Protein AF-A0A7V5PF36-F1 (afdb_monomer)

pLDDT: mean 80.18, std 10.97, range [44.34, 95.31]

Nearest PDB structures (foldseek):
  7epc-assembly1_A  TM=4.502E-01  e=1.994E+00  Homo sapiens

Sequence (133 aa):
MHTGGTLILIRILLIAGFIILYFLAIVLLRPYLPHRKHRFSYLLLKVSYLTYLFFILVFFYFLAFYQNNLDEYFNTARLILIFLSLFLPTIIMLVRKKIRHKRHLYNWVFSVFHFAIVVFYFMMYFQILALYD

Structure (mmCIF, N/CA/C/O backbone):
data_AF-A0A7V5PF36-F1
#
_entry.id   AF-A0A7V5PF36-F1
#
loop_
_atom_site.group_PDB
_atom_site.id
_atom_site.type_symbol
_atom_site.label_atom_id
_atom_site.label_alt_id
_atom_site.label_comp_id
_atom_site.label_asym_id
_atom_site.label_entity_id
_atom_site.label_seq_id
_atom_site.pdbx_PDB_ins_code
_atom_site.Cartn_x
_atom_site.Cartn_y
_atom_site.Cartn_z
_atom_site.occupancy
_atom_site.B_iso_or_equiv
_atom_site.auth_seq_id
_atom_site.auth_comp_id
_atom_site.auth_asym_id
_atom_site.auth_atom_id
_atom_site.pdbx_PDB_model_num
ATOM 1 N N . MET A 1 1 ? 30.982 -0.866 -18.784 1.00 44.34 1 MET A N 1
ATOM 2 C CA . MET A 1 1 ? 30.292 -2.133 -18.448 1.00 44.34 1 MET A CA 1
ATOM 3 C C . MET A 1 1 ? 30.349 -2.384 -16.934 1.00 44.34 1 MET A C 1
ATOM 5 O O . MET A 1 1 ? 31.076 -3.257 -16.493 1.00 44.34 1 MET A O 1
ATOM 9 N N . HIS A 1 2 ? 29.614 -1.609 -16.123 1.00 49.91 2 HIS A N 1
ATOM 10 C CA . HIS A 1 2 ? 29.535 -1.802 -14.656 1.00 49.91 2 HIS A CA 1
ATOM 11 C C . HIS A 1 2 ? 28.108 -1.664 -14.090 1.00 49.91 2 HIS A C 1
ATOM 13 O O . HIS A 1 2 ? 27.916 -1.694 -12.882 1.00 49.91 2 HIS A O 1
ATOM 19 N N . THR A 1 3 ? 27.091 -1.534 -14.944 1.00 59.91 3 THR A N 1
ATOM 20 C CA . THR A 1 3 ? 25.711 -1.211 -14.543 1.00 59.91 3 THR A CA 1
ATOM 21 C C . THR A 1 3 ? 24.926 -2.401 -13.982 1.00 59.91 3 THR A C 1
ATOM 23 O O . THR A 1 3 ? 24.035 -2.207 -13.163 1.00 59.91 3 THR A O 1
ATOM 26 N N . GLY A 1 4 ? 25.264 -3.640 -14.357 1.00 63.62 4 GLY A N 1
ATOM 27 C CA . GLY A 1 4 ? 24.531 -4.828 -13.895 1.00 63.62 4 GLY A CA 1
ATOM 28 C C . GLY A 1 4 ? 24.670 -5.096 -12.390 1.00 63.62 4 GLY A C 1
ATOM 29 O O . GLY A 1 4 ? 23.679 -5.360 -11.714 1.00 63.62 4 GLY A O 1
ATOM 30 N N . GLY A 1 5 ? 25.886 -4.974 -11.844 1.00 71.75 5 GLY A N 1
ATOM 31 C CA . GLY A 1 5 ? 26.153 -5.236 -10.423 1.00 71.75 5 GLY A CA 1
ATOM 32 C C . GLY A 1 5 ? 25.528 -4.198 -9.487 1.00 71.75 5 GLY A C 1
ATOM 33 O O . GLY A 1 5 ? 24.946 -4.553 -8.464 1.00 71.75 5 GLY A O 1
ATOM 34 N N . THR A 1 6 ? 25.576 -2.918 -9.861 1.00 74.94 6 THR A N 1
ATOM 35 C CA . THR A 1 6 ? 24.951 -1.823 -9.102 1.00 74.94 6 THR A CA 1
ATOM 36 C C . THR A 1 6 ? 23.429 -1.938 -9.065 1.00 74.94 6 THR A C 1
ATOM 38 O O . THR A 1 6 ? 22.840 -1.722 -8.010 1.00 74.94 6 THR A O 1
ATOM 41 N N . LEU A 1 7 ? 22.783 -2.351 -10.161 1.00 76.56 7 LEU A N 1
ATOM 42 C CA . LEU A 1 7 ? 21.331 -2.575 -10.193 1.00 76.56 7 LEU A CA 1
ATOM 43 C C . LEU A 1 7 ? 20.891 -3.720 -9.270 1.00 76.56 7 LEU A C 1
ATOM 45 O O . LEU A 1 7 ? 19.894 -3.593 -8.560 1.00 76.56 7 LEU A O 1
ATOM 49 N N . ILE A 1 8 ? 21.649 -4.820 -9.235 1.00 78.25 8 ILE A N 1
ATOM 50 C CA . ILE A 1 8 ? 21.368 -5.951 -8.339 1.00 78.25 8 ILE A CA 1
ATOM 51 C C . ILE A 1 8 ? 21.502 -5.521 -6.873 1.00 78.25 8 ILE A C 1
ATOM 53 O O . ILE A 1 8 ? 20.622 -5.817 -6.065 1.00 78.25 8 ILE A O 1
ATOM 57 N N . LEU A 1 9 ? 22.554 -4.768 -6.534 1.00 77.12 9 LEU A N 1
ATOM 58 C CA . LEU A 1 9 ? 22.744 -4.227 -5.185 1.00 77.12 9 LEU A CA 1
ATOM 59 C C . LEU A 1 9 ? 21.603 -3.289 -4.774 1.00 77.12 9 LEU A C 1
ATOM 61 O O . LEU A 1 9 ? 21.092 -3.413 -3.664 1.00 77.12 9 LEU A O 1
ATOM 65 N N . ILE A 1 10 ? 21.155 -2.402 -5.669 1.00 80.00 10 ILE A N 1
ATOM 66 C CA . ILE A 1 10 ? 20.017 -1.505 -5.413 1.00 80.00 10 ILE A CA 1
ATOM 67 C C . ILE A 1 10 ? 18.740 -2.308 -5.141 1.00 80.00 10 ILE A C 1
ATOM 69 O O . ILE A 1 10 ? 18.035 -2.015 -4.178 1.00 80.00 10 ILE A O 1
ATOM 73 N N . ARG A 1 11 ? 18.457 -3.357 -5.926 1.00 79.31 11 ARG A N 1
ATOM 74 C CA . ARG A 1 11 ? 17.293 -4.232 -5.699 1.00 79.31 11 ARG A CA 1
ATOM 75 C C . ARG A 1 11 ? 17.358 -4.923 -4.336 1.00 79.31 11 ARG A C 1
ATOM 77 O O . ARG A 1 11 ? 16.376 -4.902 -3.601 1.00 79.31 11 ARG A O 1
ATOM 84 N N . ILE A 1 12 ? 18.514 -5.480 -3.966 1.00 81.06 12 ILE A N 1
ATOM 85 C CA . ILE A 1 12 ? 18.718 -6.130 -2.658 1.00 81.06 12 ILE A CA 1
ATOM 86 C C . ILE A 1 12 ? 18.540 -5.126 -1.510 1.00 81.06 12 ILE A C 1
ATOM 88 O O . ILE A 1 12 ? 17.862 -5.432 -0.530 1.00 81.06 12 ILE A O 1
ATOM 92 N N . LEU A 1 13 ? 19.103 -3.921 -1.635 1.00 79.25 13 LEU A N 1
ATOM 93 C CA . LEU A 1 13 ? 18.966 -2.859 -0.636 1.00 79.25 13 LEU A CA 1
ATOM 94 C C . LEU A 1 13 ? 17.512 -2.402 -0.478 1.00 79.25 13 LEU A C 1
ATOM 96 O O . LEU A 1 13 ? 17.052 -2.229 0.650 1.00 79.25 13 LEU A O 1
ATOM 100 N N . LEU A 1 14 ? 16.771 -2.264 -1.583 1.00 78.00 14 LEU A N 1
ATOM 101 C CA . LEU A 1 14 ? 15.342 -1.950 -1.551 1.00 78.00 14 LEU A CA 1
ATOM 102 C C . LEU A 1 14 ? 14.554 -3.047 -0.827 1.00 78.00 14 LEU A C 1
ATOM 104 O O . LEU A 1 14 ? 13.773 -2.733 0.068 1.00 78.00 14 LEU A O 1
ATOM 108 N N . ILE A 1 15 ? 14.799 -4.325 -1.140 1.00 77.00 15 ILE A N 1
ATOM 109 C CA . ILE A 1 15 ? 14.153 -5.459 -0.455 1.00 77.00 15 ILE A CA 1
ATOM 110 C C . ILE A 1 15 ? 14.437 -5.425 1.045 1.00 77.00 15 ILE A C 1
ATOM 112 O O . ILE A 1 15 ? 13.510 -5.499 1.851 1.00 77.00 15 ILE A O 1
ATOM 116 N N . ALA A 1 16 ? 15.709 -5.297 1.427 1.00 75.38 16 ALA A N 1
ATOM 117 C CA . ALA A 1 16 ? 16.108 -5.241 2.826 1.00 75.38 16 ALA A CA 1
ATOM 118 C C . ALA A 1 16 ? 15.426 -4.065 3.543 1.00 75.38 16 ALA A C 1
ATOM 120 O O . ALA A 1 16 ? 14.874 -4.245 4.628 1.00 75.38 16 ALA A O 1
ATOM 121 N N . GLY A 1 17 ? 15.378 -2.890 2.908 1.00 75.94 17 GLY A N 1
ATOM 122 C CA . GLY A 1 17 ? 14.682 -1.710 3.419 1.00 75.94 17 GLY A CA 1
ATOM 123 C C . GLY A 1 17 ? 13.184 -1.943 3.626 1.00 75.94 17 GLY A C 1
ATOM 124 O O . GLY A 1 17 ? 12.663 -1.648 4.702 1.00 75.94 17 GLY A O 1
ATOM 125 N N . PHE A 1 18 ? 12.492 -2.535 2.649 1.00 77.75 18 PHE A N 1
ATOM 126 C CA . PHE A 1 18 ? 11.069 -2.861 2.769 1.00 77.75 18 PHE A CA 1
ATOM 127 C C . PHE A 1 18 ? 10.796 -3.884 3.879 1.00 77.75 18 PHE A C 1
ATOM 129 O O . PHE A 1 18 ? 9.870 -3.691 4.669 1.00 77.75 18 PHE A O 1
ATOM 136 N N . ILE A 1 19 ? 11.621 -4.929 4.002 1.00 77.56 19 ILE A N 1
ATOM 137 C CA . ILE A 1 19 ? 11.513 -5.920 5.084 1.00 77.56 19 ILE A CA 1
ATOM 138 C C . ILE A 1 19 ? 11.712 -5.252 6.448 1.00 77.56 19 ILE A C 1
ATOM 140 O O . ILE A 1 19 ? 10.925 -5.483 7.368 1.00 77.56 19 ILE A O 1
ATOM 144 N N . ILE A 1 20 ? 12.719 -4.385 6.583 1.00 74.81 20 ILE A N 1
ATOM 145 C CA . ILE A 1 20 ? 12.972 -3.634 7.818 1.00 74.81 20 ILE A CA 1
ATOM 146 C C . ILE A 1 20 ? 11.778 -2.738 8.156 1.00 74.81 20 ILE A C 1
ATOM 148 O O . ILE A 1 20 ? 11.334 -2.747 9.301 1.00 74.81 20 ILE A O 1
ATOM 152 N N . LEU A 1 21 ? 11.211 -2.011 7.186 1.00 73.81 21 LEU A N 1
ATOM 153 C CA . LEU A 1 21 ? 10.018 -1.181 7.396 1.00 73.81 21 LEU A CA 1
ATOM 154 C C . LEU A 1 21 ? 8.805 -2.009 7.837 1.00 73.81 21 LEU A C 1
ATOM 156 O O . LEU A 1 21 ? 8.062 -1.587 8.725 1.00 73.81 21 LEU A O 1
ATOM 160 N N . TYR A 1 22 ? 8.623 -3.204 7.275 1.00 76.00 22 TYR A N 1
ATOM 161 C CA . TYR A 1 22 ? 7.559 -4.124 7.674 1.00 76.00 22 TYR A CA 1
ATOM 162 C C . TYR A 1 22 ? 7.738 -4.626 9.111 1.00 76.00 22 TYR A C 1
ATOM 164 O O . TYR A 1 22 ? 6.805 -4.556 9.917 1.00 76.00 22 TYR A O 1
ATOM 172 N N . PHE A 1 23 ? 8.949 -5.051 9.479 1.00 75.25 23 PHE A N 1
ATOM 173 C CA . PHE A 1 23 ? 9.270 -5.418 10.860 1.00 75.25 23 PHE A CA 1
ATOM 174 C C . PHE A 1 23 ? 9.108 -4.236 11.817 1.00 75.25 23 PHE A C 1
ATOM 176 O O . PHE A 1 23 ? 8.531 -4.392 12.894 1.00 75.25 23 PHE A O 1
ATOM 183 N N . LEU A 1 24 ? 9.552 -3.044 11.419 1.00 69.50 24 LEU A N 1
ATOM 184 C CA . LEU A 1 24 ? 9.408 -1.823 12.201 1.00 69.50 24 LEU A CA 1
ATOM 185 C C . LEU A 1 24 ? 7.931 -1.506 12.443 1.00 69.50 24 LEU A C 1
ATOM 187 O O . LEU A 1 24 ? 7.562 -1.178 13.568 1.00 69.50 24 LEU A O 1
ATOM 191 N N . ALA A 1 25 ? 7.070 -1.678 11.438 1.00 72.19 25 ALA A N 1
ATOM 192 C CA . ALA A 1 25 ? 5.631 -1.527 11.593 1.00 72.19 25 ALA A CA 1
ATOM 193 C C . ALA A 1 25 ? 5.040 -2.570 12.553 1.00 72.19 25 ALA A C 1
ATOM 195 O O . ALA A 1 25 ? 4.282 -2.196 13.446 1.00 72.19 25 ALA A O 1
ATOM 196 N N . ILE A 1 26 ? 5.421 -3.850 12.452 1.00 70.81 26 ILE A N 1
ATOM 197 C CA . ILE A 1 26 ? 5.011 -4.890 13.417 1.00 70.81 26 ILE A CA 1
ATOM 198 C C . ILE A 1 26 ? 5.404 -4.496 14.848 1.00 70.81 26 ILE A C 1
ATOM 200 O O . ILE A 1 26 ? 4.590 -4.601 15.771 1.00 70.81 26 ILE A O 1
ATOM 204 N N . VAL A 1 27 ? 6.635 -4.016 15.041 1.00 69.75 27 VAL A N 1
ATOM 205 C CA . VAL A 1 27 ? 7.146 -3.579 16.347 1.00 69.75 27 VAL A CA 1
ATOM 206 C C . VAL A 1 27 ? 6.403 -2.337 16.844 1.00 69.75 27 VAL A C 1
ATOM 208 O O . VAL A 1 27 ? 5.973 -2.316 17.996 1.00 69.75 27 VAL A O 1
ATOM 211 N N . LEU A 1 28 ? 6.160 -1.337 15.993 1.00 65.00 28 LEU A N 1
ATOM 212 C CA . LEU A 1 28 ? 5.355 -0.151 16.325 1.00 65.00 28 LEU A CA 1
ATOM 213 C C . LEU A 1 28 ? 3.911 -0.506 16.703 1.00 65.00 28 LEU A C 1
ATOM 215 O O . LEU A 1 28 ? 3.281 0.192 17.502 1.00 65.00 28 LEU A O 1
ATOM 219 N N . LEU A 1 29 ? 3.390 -1.604 16.156 1.00 64.06 29 LEU A N 1
ATOM 220 C CA . LEU A 1 29 ? 2.061 -2.132 16.444 1.00 64.06 29 LEU A CA 1
ATOM 221 C C . LEU A 1 29 ? 2.005 -3.010 17.700 1.00 64.06 29 LEU A C 1
ATOM 223 O O . LEU A 1 29 ? 0.908 -3.505 18.020 1.00 64.06 29 LEU A O 1
ATOM 227 N N . ARG A 1 30 ? 3.121 -3.213 18.429 1.00 58.09 30 ARG A N 1
ATOM 228 C CA . ARG A 1 30 ? 3.133 -4.045 19.646 1.00 58.09 30 ARG A CA 1
ATOM 229 C C . ARG A 1 30 ? 1.987 -3.645 20.586 1.00 58.09 30 ARG A C 1
ATOM 231 O O . ARG A 1 30 ? 1.714 -2.457 20.784 1.00 58.09 30 ARG A O 1
ATOM 238 N N . PRO A 1 31 ? 1.242 -4.617 21.140 1.00 55.38 31 PRO A N 1
ATOM 239 C CA . PRO A 1 31 ? 0.047 -4.326 21.912 1.00 55.38 31 PRO A CA 1
ATOM 240 C C . PRO A 1 31 ? 0.406 -3.748 23.281 1.00 55.38 31 PRO A C 1
ATOM 242 O O . PRO A 1 31 ? 0.904 -4.457 24.146 1.00 55.38 31 PRO A O 1
ATOM 245 N N . TYR A 1 32 ? 0.053 -2.484 23.507 1.00 54.19 32 TYR A N 1
ATOM 246 C CA . TYR A 1 32 ? -0.173 -1.966 24.856 1.00 54.19 32 TYR A CA 1
ATOM 247 C C . TYR A 1 32 ? -1.513 -2.550 25.347 1.00 54.19 32 TYR A C 1
ATOM 249 O O . TYR A 1 32 ? -2.566 -2.109 24.896 1.00 54.19 32 TYR A O 1
ATOM 257 N N . LEU A 1 33 ? -1.438 -3.624 26.144 1.00 55.62 33 LEU A N 1
ATOM 258 C CA . LEU A 1 33 ? -2.489 -4.393 26.843 1.00 55.62 33 LEU A CA 1
ATOM 259 C C . LEU A 1 33 ? -3.911 -4.482 26.213 1.00 55.62 33 LEU A C 1
ATOM 261 O O . LEU A 1 33 ? -4.646 -3.492 26.159 1.00 55.62 33 LEU A O 1
ATOM 265 N N . PRO A 1 34 ? -4.397 -5.687 25.841 1.00 53.06 34 PRO A N 1
ATOM 266 C CA . PRO A 1 34 ? -5.763 -5.861 25.350 1.00 53.06 34 PRO A CA 1
ATOM 267 C C . PRO A 1 34 ? -6.806 -5.659 26.463 1.00 53.06 34 PRO A C 1
ATOM 269 O O . PRO A 1 34 ? -6.888 -6.430 27.416 1.00 53.06 34 PRO A O 1
ATOM 272 N N . HIS A 1 35 ? -7.672 -4.654 26.306 1.00 53.47 35 HIS A N 1
ATOM 273 C CA . HIS A 1 35 ? -8.868 -4.495 27.138 1.00 53.47 35 HIS A CA 1
ATOM 274 C C . HIS A 1 35 ? -9.900 -5.584 26.790 1.00 53.47 35 HIS A C 1
ATOM 276 O O . HIS A 1 35 ? -10.334 -5.707 25.642 1.00 53.47 35 HIS A O 1
ATOM 282 N N . ARG A 1 36 ? -10.313 -6.372 27.791 1.00 55.97 36 ARG A N 1
ATOM 283 C CA . ARG A 1 36 ? -11.069 -7.633 27.640 1.00 55.97 36 ARG A CA 1
ATOM 284 C C . ARG A 1 36 ? -12.416 -7.504 26.901 1.00 55.97 36 ARG A C 1
ATOM 286 O O . ARG A 1 36 ? -12.859 -8.497 26.332 1.00 55.97 36 ARG A O 1
ATOM 293 N N . LYS A 1 37 ? -13.024 -6.308 26.885 1.00 61.41 37 LYS A N 1
ATOM 294 C CA . LYS A 1 37 ? -14.408 -6.029 26.440 1.00 61.41 37 LYS A CA 1
ATOM 295 C C . LYS A 1 37 ? -14.577 -5.717 24.938 1.00 61.41 37 LYS A C 1
ATOM 297 O O . LYS A 1 37 ? -15.669 -5.881 24.416 1.00 61.41 37 LYS A O 1
ATOM 302 N N . HIS A 1 38 ? -13.520 -5.315 24.219 1.00 59.78 38 HIS A N 1
ATOM 303 C CA . HIS A 1 38 ? -13.599 -4.925 22.791 1.00 59.78 38 HIS A CA 1
ATOM 304 C C . HIS A 1 38 ? -12.468 -5.528 21.943 1.00 59.78 38 HIS A C 1
ATOM 306 O O . HIS A 1 38 ? -11.839 -4.845 21.131 1.00 59.78 38 HIS A O 1
ATOM 312 N N . ARG A 1 39 ? -12.174 -6.816 22.158 1.00 63.88 39 ARG A N 1
ATOM 313 C CA . ARG A 1 39 ? -11.033 -7.488 21.516 1.00 63.88 39 ARG A CA 1
ATOM 314 C C . ARG A 1 39 ? -11.182 -7.592 19.998 1.00 63.88 39 ARG A C 1
ATOM 316 O O . ARG A 1 39 ? -10.204 -7.368 19.296 1.00 63.88 39 ARG A O 1
ATOM 323 N N . PHE A 1 40 ? -12.389 -7.865 19.497 1.00 70.38 40 PHE A N 1
ATOM 324 C CA . PHE A 1 40 ? -12.603 -8.162 18.078 1.00 70.38 40 PHE A CA 1
ATOM 325 C C . PHE A 1 40 ? -12.292 -6.967 17.165 1.00 70.38 40 PHE A C 1
ATOM 327 O O . PHE A 1 40 ? -11.398 -7.060 16.334 1.00 70.38 40 PHE A O 1
ATOM 334 N N . SER A 1 41 ? -12.912 -5.801 17.379 1.00 69.44 41 SER A N 1
ATOM 335 C CA . SER A 1 41 ? -12.674 -4.615 16.533 1.00 69.44 41 SER A CA 1
ATOM 336 C C . SER A 1 41 ? -11.244 -4.068 16.656 1.00 69.44 41 SER A C 1
ATOM 338 O O . SER A 1 41 ? -10.745 -3.412 15.746 1.00 69.44 41 SER A O 1
ATOM 340 N N . TYR A 1 42 ? -10.565 -4.310 17.784 1.00 74.50 42 TYR A N 1
ATOM 341 C CA . TYR A 1 42 ? -9.158 -3.935 17.960 1.00 74.50 42 TYR A CA 1
ATOM 342 C C . TYR A 1 42 ? -8.216 -4.873 17.192 1.00 74.50 42 TYR A C 1
ATOM 344 O O . TYR A 1 42 ? -7.250 -4.403 16.590 1.00 74.50 42 TYR A O 1
ATOM 352 N N . LEU A 1 43 ? -8.498 -6.179 17.208 1.00 77.31 43 LEU A N 1
ATOM 353 C CA . LEU A 1 43 ? -7.771 -7.177 16.427 1.00 77.31 43 LEU A CA 1
ATOM 354 C C . LEU A 1 43 ? -8.008 -6.979 14.930 1.00 77.31 43 LEU A C 1
ATOM 356 O O . LEU A 1 43 ? -7.039 -6.942 14.186 1.00 77.31 43 LE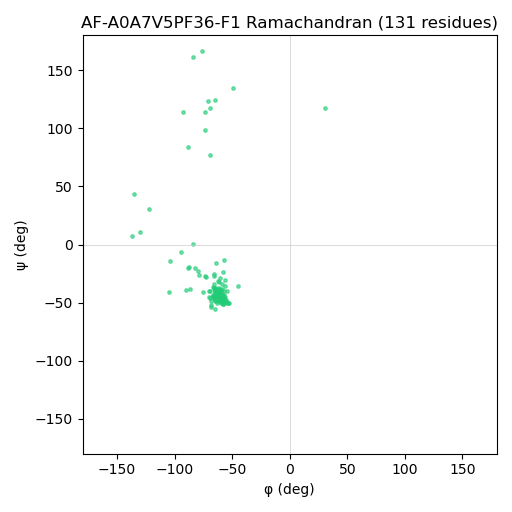U A O 1
ATOM 360 N N . LEU A 1 44 ? -9.253 -6.745 14.507 1.00 82.19 44 LEU A N 1
ATOM 361 C CA . LEU A 1 44 ? -9.617 -6.507 13.108 1.00 82.19 44 LEU A CA 1
ATOM 362 C C . LEU A 1 44 ? -8.848 -5.320 12.505 1.00 82.19 44 LEU A C 1
ATOM 364 O O . LEU A 1 44 ? -8.302 -5.435 11.413 1.00 82.19 44 LEU A O 1
ATOM 368 N N . LEU A 1 45 ? -8.712 -4.211 13.241 1.00 83.06 45 LEU A N 1
ATOM 369 C CA . LEU A 1 45 ? -7.917 -3.066 12.781 1.00 83.06 45 LEU A CA 1
ATOM 370 C C . LEU A 1 45 ? -6.426 -3.401 12.645 1.00 83.06 45 LEU A C 1
ATOM 372 O O . LEU A 1 45 ? -5.776 -2.956 11.706 1.00 83.06 45 LEU A O 1
ATOM 376 N N . LYS A 1 46 ? -5.869 -4.176 13.581 1.00 84.00 46 LYS A N 1
ATOM 377 C CA . LYS A 1 46 ? -4.459 -4.582 13.513 1.00 84.00 46 LYS A CA 1
ATOM 378 C C . LYS A 1 46 ? -4.194 -5.554 12.375 1.00 84.00 46 LYS A C 1
ATOM 380 O O . LYS A 1 46 ? -3.218 -5.378 11.660 1.00 84.00 46 LYS A O 1
ATOM 385 N N . VAL A 1 47 ? -5.049 -6.563 12.235 1.00 85.62 47 VAL A N 1
ATOM 386 C CA . VAL A 1 47 ? -4.945 -7.566 11.176 1.00 85.62 47 VAL A CA 1
ATOM 387 C C . VAL A 1 47 ? -5.110 -6.886 9.826 1.00 85.62 47 VAL A C 1
ATOM 389 O O . VAL A 1 47 ? -4.217 -7.008 9.006 1.00 85.62 47 VAL A O 1
ATOM 392 N N . SER A 1 48 ? -6.159 -6.078 9.631 1.00 86.50 48 SER A N 1
ATOM 393 C CA . SER A 1 48 ? -6.351 -5.341 8.374 1.00 86.50 48 SER A CA 1
ATOM 394 C C . SER A 1 48 ? -5.166 -4.436 8.039 1.00 86.50 48 SER A C 1
ATOM 396 O O . SER A 1 48 ? -4.751 -4.418 6.888 1.00 86.50 48 SER A O 1
ATOM 398 N N . TYR A 1 49 ? -4.573 -3.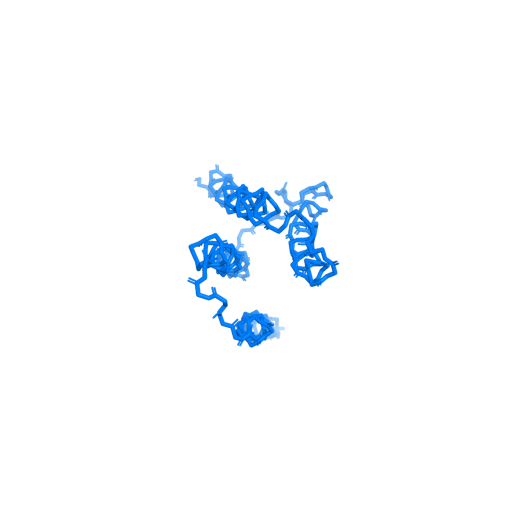747 9.022 1.00 86.94 49 TYR A N 1
ATOM 399 C CA . TYR A 1 49 ? -3.376 -2.934 8.795 1.00 86.94 49 TYR A CA 1
ATOM 400 C C . TYR A 1 49 ? -2.153 -3.775 8.401 1.00 86.94 49 TYR A C 1
ATOM 402 O O . TYR A 1 49 ? -1.449 -3.425 7.461 1.00 86.94 49 TYR A O 1
ATOM 410 N N . LEU A 1 50 ? -1.892 -4.888 9.097 1.00 86.31 50 LEU A N 1
ATOM 411 C CA . LEU A 1 50 ? -0.776 -5.785 8.768 1.00 86.31 50 LEU A CA 1
ATOM 412 C C . LEU A 1 50 ? -0.949 -6.415 7.387 1.00 86.31 50 LEU A C 1
ATOM 414 O O . LEU A 1 50 ? -0.001 -6.446 6.611 1.00 86.31 50 LEU A O 1
ATOM 418 N N . THR A 1 51 ? -2.163 -6.867 7.069 1.00 86.31 51 THR A N 1
ATOM 419 C CA . THR A 1 51 ? -2.522 -7.389 5.750 1.00 86.31 51 THR A CA 1
ATOM 420 C C . THR A 1 51 ? -2.290 -6.334 4.675 1.00 86.31 51 THR A C 1
ATOM 422 O O . THR A 1 51 ? -1.622 -6.609 3.686 1.00 86.31 51 THR A O 1
ATOM 425 N N . TYR A 1 52 ? -2.771 -5.111 4.892 1.00 89.12 52 TYR A N 1
ATOM 426 C CA . TYR A 1 52 ? -2.531 -3.987 3.994 1.00 89.12 52 TYR A CA 1
ATOM 427 C C . TYR A 1 52 ? -1.035 -3.734 3.755 1.00 89.12 52 TYR A C 1
ATOM 429 O O . TYR A 1 52 ? -0.598 -3.658 2.608 1.00 89.12 52 TYR A O 1
ATOM 437 N N . LEU A 1 53 ? -0.237 -3.681 4.823 1.00 86.12 53 LEU A N 1
ATOM 438 C CA . LEU A 1 53 ? 1.197 -3.433 4.727 1.00 86.12 53 LEU A CA 1
ATOM 439 C C . LEU A 1 53 ? 1.934 -4.569 4.004 1.00 86.12 53 LEU A C 1
ATOM 441 O O . LEU A 1 53 ? 2.856 -4.317 3.232 1.00 86.12 53 LEU A O 1
ATOM 445 N N . PHE A 1 54 ? 1.509 -5.813 4.232 1.00 86.56 54 PHE A N 1
ATOM 446 C CA . PHE A 1 54 ? 2.032 -6.981 3.532 1.00 86.56 54 PHE A CA 1
ATOM 447 C C . PHE A 1 54 ? 1.775 -6.889 2.024 1.00 86.56 54 PHE A C 1
ATOM 449 O O . PHE A 1 54 ? 2.704 -7.062 1.241 1.00 86.56 54 PHE A O 1
ATOM 456 N N . PHE A 1 55 ? 0.552 -6.551 1.604 1.00 89.69 55 PHE A N 1
ATOM 457 C CA . PHE A 1 55 ? 0.225 -6.412 0.181 1.00 89.69 55 PHE A CA 1
ATOM 458 C C . PHE A 1 55 ?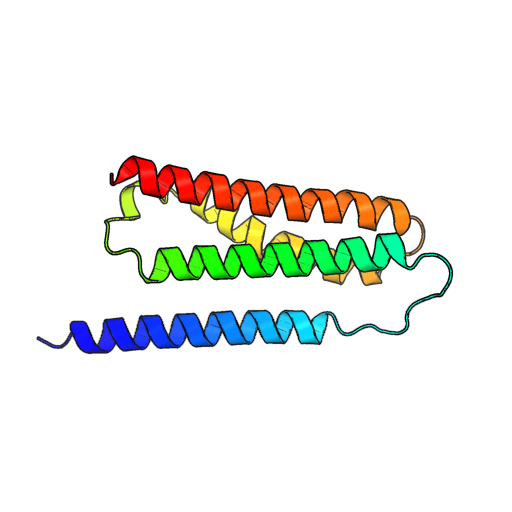 0.985 -5.279 -0.499 1.00 89.69 55 PHE A C 1
ATOM 460 O O . PHE A 1 55 ? 1.453 -5.456 -1.620 1.00 89.69 55 PHE A O 1
ATOM 467 N N . ILE A 1 56 ? 1.174 -4.152 0.188 1.00 87.38 56 ILE A N 1
ATOM 468 C CA . ILE A 1 56 ? 2.066 -3.096 -0.296 1.00 87.38 56 ILE A CA 1
ATOM 469 C C . ILE A 1 56 ? 3.467 -3.642 -0.523 1.00 87.38 56 ILE A C 1
ATOM 471 O O . ILE A 1 56 ? 4.044 -3.424 -1.582 1.00 87.38 56 ILE A O 1
ATOM 475 N N . LEU A 1 57 ? 4.018 -4.364 0.450 1.00 85.94 57 LEU A N 1
ATOM 476 C CA . LEU A 1 57 ? 5.374 -4.881 0.344 1.00 85.94 57 LEU A CA 1
ATOM 477 C C . LEU A 1 57 ? 5.516 -5.852 -0.831 1.00 85.94 57 LEU A C 1
ATOM 479 O O . LEU A 1 57 ? 6.473 -5.747 -1.592 1.00 85.94 57 LEU A O 1
ATOM 483 N N . VAL A 1 58 ? 4.540 -6.742 -1.019 1.00 87.62 58 VAL A N 1
ATOM 484 C CA . VAL A 1 58 ? 4.480 -7.648 -2.174 1.00 87.62 58 VAL A CA 1
ATOM 485 C C . VAL A 1 58 ? 4.387 -6.869 -3.489 1.00 87.62 58 VAL A C 1
ATOM 487 O O . VAL A 1 58 ? 5.081 -7.203 -4.445 1.00 87.62 58 VAL A O 1
ATOM 490 N N . PHE A 1 59 ? 3.584 -5.807 -3.548 1.00 89.31 59 PHE A N 1
ATOM 491 C CA . PHE A 1 59 ? 3.460 -4.982 -4.748 1.00 89.31 59 PHE A CA 1
ATOM 492 C C . PHE A 1 59 ? 4.754 -4.230 -5.084 1.00 89.31 59 PHE A C 1
ATOM 494 O O . PHE A 1 59 ? 5.205 -4.254 -6.224 1.00 89.31 59 PHE A O 1
ATOM 501 N N . PHE A 1 60 ? 5.398 -3.599 -4.102 1.00 85.81 60 PHE A N 1
ATOM 502 C CA . PHE A 1 60 ? 6.685 -2.932 -4.316 1.00 85.81 60 PHE A CA 1
ATOM 503 C C . PHE A 1 60 ? 7.796 -3.919 -4.667 1.00 85.81 60 PHE A C 1
ATOM 505 O O . PHE A 1 60 ? 8.661 -3.601 -5.482 1.00 85.81 60 PHE A O 1
ATOM 512 N N . TYR A 1 61 ? 7.752 -5.124 -4.098 1.00 84.25 61 TYR A N 1
ATOM 513 C CA . TYR A 1 61 ? 8.620 -6.216 -4.511 1.00 84.25 61 TYR A CA 1
ATOM 514 C C . TYR A 1 61 ? 8.407 -6.550 -5.990 1.00 84.25 61 TYR A C 1
ATOM 516 O O . TYR A 1 61 ? 9.370 -6.566 -6.749 1.00 84.25 61 TYR A O 1
ATOM 524 N N . PHE A 1 62 ? 7.156 -6.732 -6.420 1.00 87.56 62 PHE A N 1
ATOM 525 C CA . PHE A 1 62 ? 6.835 -6.943 -7.828 1.00 87.56 62 PHE A CA 1
ATOM 526 C C . PHE A 1 62 ? 7.418 -5.828 -8.709 1.00 87.56 62 PHE A C 1
ATOM 528 O O . PHE A 1 62 ? 8.166 -6.131 -9.634 1.00 87.56 62 PHE A O 1
ATOM 535 N N . LEU A 1 63 ? 7.189 -4.553 -8.373 1.00 84.69 63 LEU A N 1
ATOM 536 C CA . LEU A 1 63 ? 7.723 -3.422 -9.141 1.00 84.69 63 LEU A CA 1
ATOM 537 C C . LEU A 1 63 ? 9.253 -3.395 -9.219 1.00 84.69 63 LEU A C 1
ATOM 539 O O . LEU A 1 63 ? 9.801 -3.072 -10.267 1.00 84.69 63 LEU A O 1
ATOM 543 N N . ALA A 1 64 ? 9.956 -3.735 -8.137 1.00 79.75 64 ALA A N 1
ATOM 544 C CA . ALA A 1 64 ? 11.419 -3.707 -8.104 1.00 79.75 64 ALA A CA 1
ATOM 545 C C . ALA A 1 64 ? 12.069 -4.744 -9.041 1.00 79.75 64 ALA A C 1
ATOM 547 O O . ALA A 1 64 ? 13.206 -4.554 -9.490 1.00 79.75 64 ALA A O 1
ATOM 548 N N . PHE A 1 65 ? 11.366 -5.847 -9.312 1.00 80.69 65 PHE A N 1
ATOM 549 C CA . PHE A 1 65 ? 11.837 -6.940 -10.165 1.00 80.69 65 PHE A CA 1
ATOM 550 C C . PHE A 1 65 ? 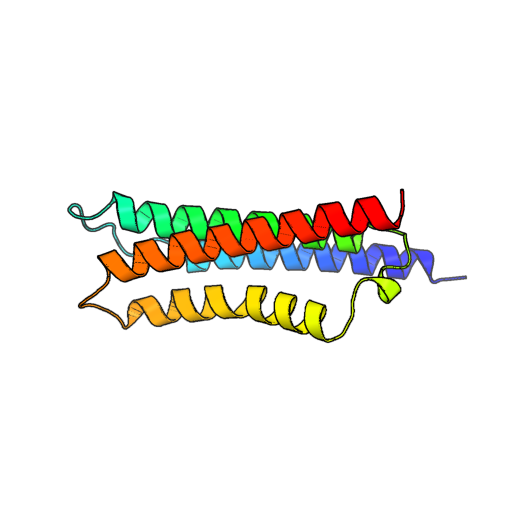11.213 -6.955 -11.556 1.00 80.69 65 PHE A C 1
ATOM 552 O O . PHE A 1 65 ? 11.738 -7.640 -12.436 1.00 80.69 65 PHE A O 1
ATOM 559 N N . TYR A 1 66 ? 10.141 -6.198 -11.768 1.00 83.12 66 TYR A N 1
ATOM 560 C CA . TYR A 1 66 ? 9.512 -6.064 -13.069 1.00 83.12 66 TYR A CA 1
ATOM 561 C C . TYR A 1 66 ? 10.471 -5.369 -14.045 1.00 83.12 66 TYR A C 1
ATOM 563 O O . TYR A 1 66 ? 11.010 -4.305 -13.748 1.00 83.12 66 TYR A O 1
ATOM 571 N N . GLN A 1 67 ? 10.754 -6.013 -15.181 1.00 71.56 67 GLN A N 1
ATOM 572 C CA . GLN A 1 67 ? 11.800 -5.575 -16.120 1.00 71.56 67 GLN A CA 1
ATOM 573 C C . GLN A 1 67 ? 11.275 -4.690 -17.258 1.00 71.56 67 GLN A C 1
ATOM 575 O O . GLN A 1 67 ? 12.078 -4.172 -18.030 1.00 71.56 67 GLN A O 1
ATOM 580 N N . ASN A 1 68 ? 9.957 -4.513 -17.359 1.00 74.94 68 ASN A N 1
ATOM 581 C CA . ASN A 1 68 ? 9.336 -3.733 -18.427 1.00 74.94 68 ASN A CA 1
ATOM 582 C C . ASN A 1 68 ? 9.334 -2.230 -18.101 1.00 74.94 68 ASN A C 1
ATOM 584 O O . ASN A 1 68 ? 9.459 -1.836 -16.939 1.00 74.94 68 ASN A O 1
ATOM 588 N N . ASN A 1 69 ? 9.163 -1.397 -19.131 1.00 72.38 69 ASN A N 1
ATOM 589 C CA . ASN A 1 69 ? 9.183 0.068 -19.042 1.00 72.38 69 ASN A CA 1
ATOM 590 C C . ASN A 1 69 ? 7.959 0.621 -18.300 1.00 72.38 69 ASN A C 1
ATOM 592 O O . ASN A 1 69 ? 7.043 1.158 -18.917 1.00 72.38 69 ASN A O 1
ATOM 596 N N . LEU A 1 70 ? 7.962 0.515 -16.971 1.00 80.12 70 LEU A N 1
ATOM 597 C CA . LEU A 1 70 ? 6.923 1.001 -16.055 1.00 80.12 70 LEU A CA 1
ATOM 598 C C . LEU A 1 70 ? 6.628 2.513 -16.176 1.00 80.12 70 LEU A C 1
ATOM 600 O O . LEU A 1 70 ? 5.613 2.987 -15.659 1.00 80.12 70 LEU A O 1
ATOM 604 N N . ASP A 1 71 ? 7.492 3.257 -16.863 1.00 78.38 71 ASP A N 1
ATOM 605 C CA . ASP A 1 71 ? 7.419 4.706 -17.067 1.00 78.38 71 ASP A CA 1
ATOM 606 C C . ASP A 1 71 ? 6.115 5.144 -17.755 1.00 78.38 71 ASP A C 1
ATOM 608 O O . ASP A 1 71 ? 5.563 6.194 -17.430 1.00 78.38 71 ASP A O 1
ATOM 612 N N . GLU A 1 72 ? 5.574 4.316 -18.654 1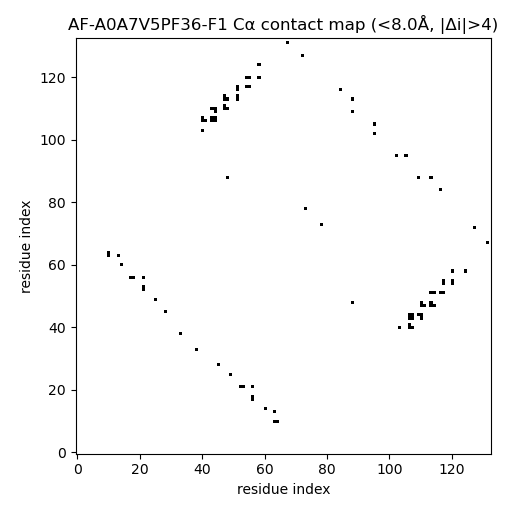.00 80.50 72 GLU A N 1
ATOM 613 C CA . GLU A 1 72 ? 4.301 4.588 -19.340 1.00 80.50 72 GLU A CA 1
ATOM 614 C C . GLU A 1 72 ? 3.088 4.426 -18.412 1.00 80.50 72 GLU A C 1
ATOM 616 O O . GLU A 1 72 ? 2.061 5.091 -18.573 1.00 80.50 72 GLU A O 1
ATOM 621 N N . TYR A 1 73 ? 3.209 3.566 -17.400 1.00 86.19 73 TYR A N 1
ATOM 622 C CA . TYR A 1 73 ? 2.132 3.277 -16.465 1.00 86.19 73 TYR A CA 1
ATOM 623 C C . TYR A 1 73 ? 2.093 4.264 -15.287 1.00 86.19 73 TYR A C 1
ATOM 625 O O . TYR A 1 73 ? 1.012 4.661 -14.835 1.00 86.19 73 TYR A O 1
ATOM 633 N N . PHE A 1 74 ? 3.252 4.687 -14.769 1.00 88.38 74 PHE A N 1
ATOM 634 C CA . PHE A 1 74 ? 3.339 5.574 -13.604 1.00 88.38 74 PHE A CA 1
ATOM 635 C C . PHE A 1 74 ? 3.296 7.057 -13.974 1.00 88.38 74 PHE A C 1
ATOM 637 O O . PHE A 1 74 ? 4.307 7.753 -13.997 1.00 88.38 74 PHE A O 1
ATOM 644 N N . ASN A 1 75 ? 2.086 7.585 -14.146 1.00 89.38 75 ASN A N 1
ATOM 645 C CA . ASN A 1 75 ? 1.885 9.032 -14.197 1.00 89.38 75 ASN A CA 1
ATOM 646 C C . ASN A 1 75 ? 1.947 9.689 -12.799 1.00 89.38 75 ASN A C 1
ATOM 648 O O . ASN A 1 75 ? 1.834 9.035 -11.756 1.00 89.38 75 ASN A O 1
ATOM 652 N N . THR A 1 76 ? 2.058 11.020 -12.771 1.00 88.62 76 THR A N 1
ATOM 653 C CA . THR A 1 76 ? 2.131 11.816 -11.533 1.00 88.62 76 THR A CA 1
ATOM 654 C C . THR A 1 76 ? 0.962 11.547 -10.580 1.00 88.62 76 THR A C 1
ATOM 656 O O . THR A 1 76 ? 1.166 11.432 -9.374 1.00 88.62 76 THR A O 1
ATOM 659 N N . ALA A 1 77 ? -0.260 11.398 -11.102 1.00 90.94 77 ALA A N 1
ATOM 660 C CA . ALA A 1 77 ? -1.446 11.159 -10.283 1.00 90.94 77 ALA A CA 1
ATOM 661 C C . ALA A 1 77 ? -1.389 9.800 -9.562 1.00 90.94 77 ALA A C 1
ATOM 663 O O . ALA A 1 77 ? -1.638 9.730 -8.358 1.00 90.94 77 ALA A O 1
ATOM 664 N N . ARG A 1 78 ? -1.007 8.726 -10.265 1.00 88.88 78 ARG A N 1
ATOM 665 C CA . ARG A 1 78 ? -0.846 7.384 -9.685 1.00 88.88 78 ARG A CA 1
ATOM 666 C C . ARG A 1 78 ? 0.272 7.364 -8.648 1.00 88.88 78 ARG A C 1
ATOM 668 O O . ARG A 1 78 ? 0.085 6.784 -7.583 1.00 88.88 78 ARG A O 1
ATOM 675 N N . LEU A 1 79 ? 1.387 8.048 -8.908 1.00 87.19 79 LEU A N 1
ATOM 676 C CA . LEU A 1 79 ? 2.468 8.184 -7.930 1.00 87.19 79 LEU A CA 1
ATOM 677 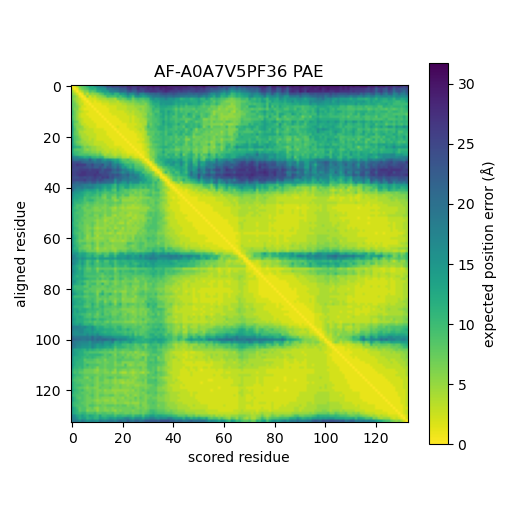C C . LEU A 1 79 ? 1.989 8.888 -6.652 1.00 87.19 79 LEU A C 1
ATOM 679 O O . LEU A 1 79 ? 2.227 8.381 -5.558 1.00 87.19 79 LEU A O 1
ATOM 683 N N . ILE A 1 80 ? 1.249 9.996 -6.765 1.00 90.50 80 ILE A N 1
ATOM 684 C CA . ILE A 1 80 ? 0.663 10.685 -5.601 1.00 90.50 80 ILE A CA 1
ATOM 685 C C . ILE A 1 80 ? -0.276 9.754 -4.825 1.00 90.50 80 ILE A C 1
ATOM 687 O O . ILE A 1 80 ? -0.205 9.710 -3.597 1.00 90.50 80 ILE A O 1
ATOM 691 N N . LEU A 1 81 ? -1.126 8.982 -5.511 1.00 92.81 81 LEU A N 1
AT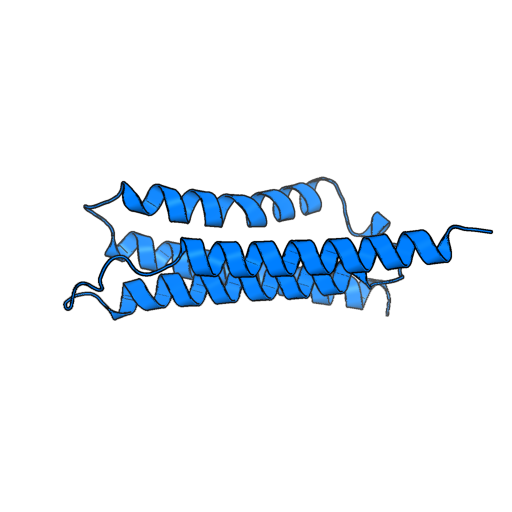OM 692 C CA . LEU A 1 81 ? -2.011 8.012 -4.859 1.00 92.81 81 LEU A CA 1
ATOM 693 C C . LEU A 1 81 ? -1.227 6.929 -4.111 1.00 92.81 81 LEU A C 1
ATOM 695 O O . LEU A 1 81 ? -1.582 6.607 -2.979 1.00 92.81 81 LEU A O 1
ATOM 699 N N . ILE A 1 82 ? -0.134 6.418 -4.683 1.00 88.88 82 ILE A N 1
ATOM 700 C CA . ILE A 1 82 ? 0.765 5.473 -4.008 1.00 88.88 82 ILE A CA 1
ATOM 701 C C . ILE A 1 8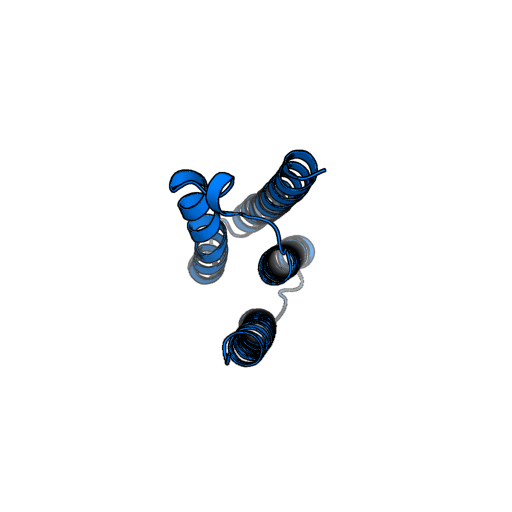2 ? 1.362 6.110 -2.750 1.00 88.88 82 ILE A C 1
ATOM 703 O O . ILE A 1 82 ? 1.274 5.524 -1.671 1.00 88.88 82 ILE A O 1
ATOM 707 N N . PHE A 1 83 ? 1.892 7.332 -2.842 1.00 86.44 83 PHE A N 1
ATOM 708 C CA . PHE A 1 83 ? 2.447 8.044 -1.689 1.00 86.44 83 PHE A CA 1
ATOM 709 C C . PHE A 1 83 ? 1.409 8.274 -0.587 1.00 86.44 83 PHE A C 1
ATOM 711 O O . PHE A 1 83 ? 1.663 7.968 0.581 1.00 86.44 83 PHE A O 1
ATOM 718 N N . LEU A 1 84 ? 0.220 8.761 -0.945 1.00 89.88 84 LEU A N 1
ATOM 719 C CA . LEU A 1 84 ? -0.883 8.925 -0.003 1.00 89.88 84 LEU A CA 1
ATOM 720 C C . LEU A 1 84 ? -1.245 7.588 0.635 1.00 89.88 84 LEU A C 1
ATOM 722 O O . LEU A 1 84 ? -1.376 7.507 1.853 1.00 89.88 84 LEU A O 1
ATOM 726 N N . SER A 1 85 ? -1.343 6.531 -0.165 1.00 89.88 85 SER A N 1
ATOM 727 C CA . SER A 1 85 ? -1.676 5.208 0.336 1.00 89.88 85 SER A CA 1
ATOM 728 C C . SER A 1 85 ? -0.632 4.698 1.330 1.00 89.88 85 SER A C 1
ATOM 730 O O . SER A 1 85 ? -1.042 4.153 2.334 1.00 89.88 85 SER A O 1
ATOM 732 N N . LEU A 1 86 ? 0.669 4.963 1.146 1.00 85.12 86 LEU A N 1
ATOM 733 C CA . LEU A 1 86 ? 1.739 4.549 2.066 1.00 85.12 86 LEU A CA 1
ATOM 734 C C . LEU A 1 86 ? 1.680 5.275 3.417 1.00 85.12 86 LEU A C 1
ATOM 736 O O . LEU A 1 86 ? 1.774 4.662 4.487 1.00 85.12 86 LEU A O 1
ATOM 740 N N . PHE A 1 87 ? 1.547 6.601 3.374 1.00 83.81 87 PHE A N 1
ATOM 741 C CA . PHE A 1 87 ? 1.710 7.439 4.560 1.00 83.81 87 PHE A CA 1
ATOM 742 C C . PHE A 1 87 ? 0.408 7.649 5.329 1.00 83.81 87 PHE A C 1
ATOM 744 O O . PHE A 1 87 ? 0.417 7.626 6.563 1.00 83.81 87 PHE A O 1
ATOM 751 N N . LEU A 1 88 ? -0.715 7.827 4.631 1.00 88.81 88 LEU A N 1
ATOM 752 C CA . LEU A 1 88 ? -1.989 8.199 5.244 1.00 88.81 88 LEU A CA 1
ATOM 753 C C . LEU A 1 88 ? -2.458 7.153 6.278 1.00 88.81 88 LEU A C 1
ATOM 755 O O . LEU A 1 88 ? -2.692 7.553 7.422 1.00 88.81 88 LEU A O 1
ATOM 759 N N . PRO A 1 89 ? -2.514 5.835 5.981 1.00 86.69 89 PRO A N 1
ATOM 760 C CA . PRO A 1 89 ? -2.932 4.812 6.947 1.00 86.69 89 PRO A CA 1
ATOM 761 C C . PRO A 1 89 ? -2.032 4.763 8.179 1.00 86.69 89 PRO A C 1
ATOM 763 O O . PRO A 1 89 ? -2.514 4.623 9.302 1.00 86.69 89 PRO A O 1
ATOM 766 N N . THR A 1 90 ? -0.724 4.933 7.981 1.00 84.25 90 THR A N 1
ATOM 767 C CA . THR A 1 90 ? 0.274 4.926 9.054 1.00 84.25 90 THR A CA 1
ATOM 768 C C . THR A 1 90 ? 0.071 6.114 10.000 1.00 84.25 90 THR A C 1
ATOM 770 O O . THR A 1 90 ? -0.017 5.937 11.217 1.00 84.25 90 THR A O 1
ATOM 773 N N . ILE A 1 91 ? -0.083 7.327 9.453 1.00 85.31 91 ILE A N 1
ATOM 774 C CA . ILE A 1 91 ? -0.339 8.554 10.226 1.00 85.31 91 ILE A CA 1
ATOM 775 C C . ILE A 1 91 ? -1.655 8.434 10.993 1.00 85.31 91 ILE A C 1
ATOM 777 O O . ILE A 1 91 ? -1.711 8.682 12.200 1.00 85.31 91 ILE A O 1
ATOM 781 N N . ILE A 1 92 ? -2.709 8.005 10.306 1.00 85.81 92 ILE A N 1
ATOM 782 C CA . ILE A 1 92 ? -4.019 7.737 10.891 1.00 85.81 92 ILE A CA 1
ATOM 783 C C . ILE A 1 92 ? -3.876 6.781 12.084 1.00 85.81 92 ILE A C 1
ATOM 785 O O . ILE A 1 92 ? -4.340 7.087 13.186 1.00 85.81 92 ILE A O 1
ATOM 789 N N . MET A 1 93 ? -3.175 5.657 11.913 1.00 81.81 93 MET A N 1
ATOM 790 C CA . MET A 1 93 ? -3.018 4.659 12.967 1.00 81.81 93 MET A CA 1
ATOM 791 C C . MET A 1 93 ? -2.282 5.202 14.201 1.00 81.81 93 MET A C 1
ATOM 793 O O . MET A 1 93 ? -2.604 4.812 15.329 1.00 81.81 93 MET A O 1
ATOM 797 N N . LEU A 1 94 ? -1.356 6.150 14.021 1.00 81.25 94 LEU A N 1
ATOM 798 C CA . LEU A 1 94 ? -0.719 6.885 15.118 1.00 81.25 94 LEU A CA 1
ATOM 799 C C . LEU A 1 94 ? -1.696 7.856 15.804 1.00 81.25 94 LEU A C 1
ATOM 801 O O . LEU A 1 94 ? -1.785 7.871 17.037 1.00 81.25 94 LEU A O 1
ATOM 805 N N . VAL A 1 95 ? -2.474 8.621 15.029 1.00 84.31 95 VAL A N 1
ATOM 806 C CA . VAL A 1 95 ? -3.467 9.592 15.534 1.00 84.31 95 VAL A CA 1
ATOM 807 C C . V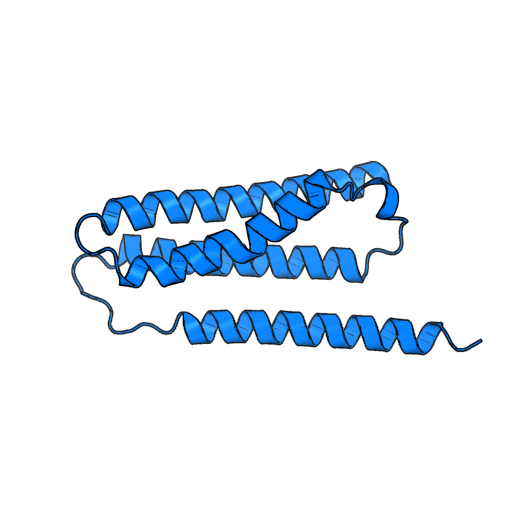AL A 1 95 ? -4.559 8.915 16.358 1.00 84.31 95 VAL A C 1
ATOM 809 O O . VAL A 1 95 ? -5.014 9.484 17.355 1.00 84.31 95 VAL A O 1
ATOM 812 N N . ARG A 1 96 ? -4.924 7.667 16.036 1.00 79.69 96 ARG A N 1
ATOM 813 C CA . ARG A 1 96 ? -5.871 6.852 16.815 1.00 79.69 96 ARG A CA 1
ATOM 814 C C . ARG A 1 96 ? -5.615 6.899 18.322 1.00 79.69 96 ARG A C 1
ATOM 816 O O . ARG A 1 96 ? -6.570 6.886 19.100 1.00 79.69 96 ARG A O 1
ATOM 823 N N . LYS A 1 97 ? -4.348 6.963 18.760 1.00 71.00 97 LYS A N 1
ATOM 824 C CA . LYS A 1 97 ? -3.982 7.021 20.188 1.00 71.00 97 LYS A CA 1
ATOM 825 C C . LYS A 1 97 ? -4.656 8.198 20.916 1.00 71.00 97 LYS A C 1
ATOM 827 O O . LYS A 1 97 ? -4.995 8.056 22.091 1.00 71.00 97 LYS A O 1
ATOM 832 N N . LYS A 1 98 ? -4.921 9.307 20.214 1.00 78.94 98 LYS A N 1
ATOM 833 C CA . LYS A 1 98 ? -5.573 10.517 20.742 1.00 78.94 98 LYS A CA 1
ATOM 834 C C . LYS A 1 98 ? -7.106 10.423 20.788 1.00 78.94 98 LYS A C 1
ATOM 836 O O . LYS A 1 98 ? -7.735 11.125 21.570 1.00 78.94 98 LYS A O 1
ATOM 841 N N . ILE A 1 99 ? -7.726 9.527 20.018 1.00 77.06 99 ILE A N 1
ATOM 842 C CA . ILE A 1 99 ? -9.189 9.428 19.909 1.00 77.06 99 ILE A CA 1
ATOM 843 C C . ILE A 1 99 ? -9.714 8.404 20.926 1.00 77.06 99 ILE A C 1
ATOM 845 O O . ILE A 1 99 ? -9.424 7.208 20.834 1.00 77.06 99 ILE A O 1
ATOM 849 N N . ARG A 1 100 ? -10.491 8.859 21.922 1.00 71.69 100 ARG A N 1
ATOM 850 C CA . ARG A 1 100 ? -11.074 7.997 22.977 1.00 71.69 100 ARG A CA 1
ATOM 851 C C . ARG A 1 100 ? -12.573 7.723 22.803 1.00 71.69 100 ARG A C 1
ATOM 853 O O . ARG A 1 100 ? -12.981 6.576 22.955 1.00 71.69 100 ARG A O 1
ATOM 860 N N . HIS A 1 101 ? -13.366 8.720 22.409 1.00 72.44 101 HIS A N 1
ATOM 861 C CA . HIS A 1 101 ? -14.836 8.644 22.464 1.00 72.44 101 HIS A CA 1
ATOM 862 C C . HIS A 1 101 ? -15.514 7.870 21.317 1.00 72.44 101 HIS A C 1
ATOM 864 O O . HIS A 1 101 ? -16.611 7.362 21.506 1.00 72.44 101 HIS A O 1
ATOM 870 N N . LYS A 1 102 ? -14.874 7.717 20.147 1.00 80.00 102 LYS A N 1
ATOM 871 C CA . LYS A 1 102 ? -15.450 7.006 18.978 1.00 80.00 102 LYS A CA 1
ATOM 872 C C . LYS A 1 102 ? -14.592 5.834 18.484 1.00 80.00 102 LYS A C 1
ATOM 874 O O . LYS A 1 102 ? -14.590 5.502 17.302 1.00 80.00 102 LYS A O 1
ATOM 879 N N . ARG A 1 103 ? -13.854 5.185 19.395 1.00 78.44 103 ARG A N 1
ATOM 880 C CA . ARG A 1 103 ? -12.876 4.126 19.067 1.00 78.44 103 ARG A CA 1
ATOM 881 C C . ARG A 1 103 ? -13.460 2.951 18.280 1.00 78.44 103 ARG A C 1
ATOM 883 O O . ARG A 1 103 ? -12.761 2.409 17.433 1.00 78.44 103 ARG A O 1
ATOM 890 N N . HIS A 1 104 ? -14.703 2.550 18.549 1.00 78.56 104 HIS A N 1
ATOM 891 C CA . HIS A 1 104 ? -15.322 1.420 17.849 1.00 78.56 104 HIS A CA 1
ATOM 892 C C . HIS A 1 104 ? -15.588 1.730 16.368 1.00 78.56 104 HIS A C 1
ATOM 894 O O . HIS A 1 104 ? -15.096 1.008 15.504 1.00 78.56 104 HIS A O 1
ATOM 900 N N . LEU A 1 105 ? -16.292 2.834 16.088 1.00 84.25 105 LEU A N 1
ATOM 901 C CA . LEU A 1 105 ? -16.569 3.298 14.724 1.00 84.25 105 LEU A CA 1
ATOM 902 C C . LEU A 1 105 ? -15.271 3.572 13.958 1.00 84.25 105 LEU A C 1
ATOM 904 O O . LEU A 1 105 ? -15.115 3.124 12.829 1.00 84.25 105 LEU A O 1
ATOM 908 N N . TYR A 1 106 ? -14.313 4.234 14.614 1.00 85.88 106 TYR A N 1
ATOM 909 C CA . TYR A 1 106 ? -12.990 4.495 14.055 1.00 85.88 106 TYR A CA 1
ATOM 910 C C . TYR A 1 106 ? -12.304 3.202 13.594 1.00 85.88 106 TYR A C 1
ATOM 912 O O . TYR A 1 106 ? -11.845 3.117 12.461 1.00 85.88 106 TYR A O 1
ATOM 920 N N . ASN A 1 107 ? -12.261 2.169 14.445 1.00 86.31 107 ASN A N 1
ATOM 921 C CA . ASN A 1 107 ? -11.607 0.911 14.083 1.00 86.31 107 ASN A CA 1
ATOM 922 C C . ASN A 1 107 ? -12.269 0.251 12.863 1.00 86.31 107 ASN A C 1
ATOM 924 O O . ASN A 1 107 ? -11.563 -0.301 12.027 1.00 86.31 107 ASN A O 1
ATOM 928 N N . TRP A 1 108 ? -13.597 0.307 12.753 1.00 85.44 108 TRP A N 1
ATOM 929 C CA . TRP A 1 108 ? -14.323 -0.287 11.630 1.00 85.44 108 TRP A CA 1
ATOM 930 C C . TRP A 1 108 ? -14.051 0.453 10.317 1.00 85.44 108 TRP A C 1
ATOM 932 O O . TRP A 1 108 ? -13.609 -0.168 9.354 1.00 85.44 108 TRP A O 1
ATOM 942 N N . VAL A 1 109 ? -14.219 1.781 10.307 1.00 89.38 109 VAL A N 1
ATOM 943 C CA . VAL A 1 109 ? -13.974 2.618 9.119 1.00 89.38 109 VAL A CA 1
ATOM 944 C C . VAL A 1 109 ? -12.542 2.447 8.619 1.00 89.38 109 VAL A C 1
ATOM 946 O O . VAL A 1 109 ? -12.326 2.237 7.429 1.00 89.38 109 VAL A O 1
ATOM 949 N N . PHE A 1 110 ? -11.558 2.458 9.521 1.00 88.75 110 PHE A N 1
ATOM 950 C CA . PHE A 1 110 ? -10.163 2.319 9.109 1.00 88.75 110 PHE A CA 1
ATOM 951 C C . PHE A 1 110 ? -9.775 0.906 8.689 1.00 88.75 110 PHE A C 1
ATOM 953 O O . PHE A 1 110 ? -8.912 0.755 7.833 1.00 88.75 110 PHE A O 1
ATOM 960 N N . SER A 1 111 ? -10.444 -0.123 9.208 1.00 87.88 111 SER A N 1
ATOM 961 C CA . SER A 1 111 ? -10.240 -1.480 8.692 1.00 87.88 111 SER A CA 1
ATOM 962 C C . SER A 1 111 ? -10.734 -1.599 7.252 1.00 87.88 111 SER A C 1
ATOM 964 O O . SER A 1 111 ? -10.021 -2.137 6.411 1.00 87.88 111 SER A O 1
ATOM 966 N N . VAL A 1 112 ? -11.910 -1.036 6.946 1.00 91.62 112 VAL A N 1
ATOM 967 C CA . VAL A 1 112 ? -12.433 -0.966 5.570 1.00 91.62 112 VAL A CA 1
ATOM 968 C C . VAL A 1 112 ? -11.495 -0.159 4.674 1.00 91.62 112 VAL A C 1
ATOM 970 O O . VAL A 1 112 ? -11.199 -0.582 3.563 1.00 91.62 112 VAL A O 1
ATOM 973 N N . PHE A 1 113 ? -10.967 0.960 5.173 1.00 93.12 113 PHE A N 1
ATOM 974 C CA . PHE A 1 113 ? -10.000 1.774 4.441 1.00 93.12 113 PHE A CA 1
ATOM 975 C C . PHE A 1 113 ? -8.717 0.999 4.091 1.00 93.12 113 PHE A C 1
ATOM 977 O O . PHE A 1 113 ? -8.269 1.060 2.951 1.00 93.12 113 PHE A O 1
ATOM 984 N N . HIS A 1 114 ? -8.162 0.207 5.017 1.00 92.88 114 HIS A N 1
ATOM 985 C CA . HIS A 1 114 ? -7.020 -0.669 4.720 1.00 92.88 114 HIS A CA 1
ATOM 986 C C . HIS A 1 114 ? -7.340 -1.678 3.611 1.00 92.88 114 HIS A C 1
ATOM 988 O O . HIS A 1 114 ? -6.543 -1.849 2.691 1.00 92.88 114 HIS A O 1
ATOM 994 N N . PHE A 1 115 ? -8.517 -2.310 3.660 1.00 92.88 115 PHE A N 1
ATOM 995 C CA . PHE A 1 115 ? -8.950 -3.231 2.606 1.00 92.88 115 PHE A CA 1
ATOM 996 C C . PHE A 1 115 ? -9.139 -2.535 1.256 1.00 92.88 115 PHE A C 1
ATOM 998 O O . PHE A 1 115 ? -8.727 -3.083 0.238 1.00 92.88 115 PHE A O 1
ATOM 1005 N N . ALA A 1 116 ? -9.694 -1.322 1.231 1.00 94.81 116 ALA A N 1
ATOM 1006 C CA . ALA A 1 116 ? -9.823 -0.544 0.001 1.00 94.81 116 ALA A CA 1
ATOM 1007 C C . ALA A 1 116 ? -8.456 -0.279 -0.644 1.00 94.81 116 ALA A C 1
ATOM 1009 O O . ALA A 1 116 ? -8.317 -0.372 -1.862 1.00 94.81 116 ALA A O 1
ATOM 1010 N N . ILE A 1 117 ? -7.427 -0.024 0.168 1.00 93.94 117 ILE A N 1
ATOM 1011 C CA . ILE A 1 117 ? -6.074 0.152 -0.353 1.00 93.94 117 ILE A CA 1
ATOM 1012 C C . ILE A 1 117 ? -5.499 -1.167 -0.881 1.00 93.94 117 ILE A C 1
ATOM 1014 O O . ILE A 1 117 ? -4.885 -1.172 -1.942 1.00 93.94 117 ILE A O 1
ATOM 1018 N N . VAL A 1 118 ? -5.728 -2.297 -0.205 1.00 94.62 118 VAL A N 1
ATOM 1019 C CA . VAL A 1 118 ? -5.340 -3.616 -0.741 1.00 94.62 118 VAL A CA 1
ATOM 1020 C C . VAL A 1 118 ? -5.949 -3.837 -2.126 1.00 94.62 118 VAL A C 1
ATOM 1022 O O . VAL A 1 118 ? -5.231 -4.191 -3.059 1.00 94.62 118 VAL A O 1
ATOM 1025 N N . VAL A 1 119 ? -7.249 -3.571 -2.282 1.00 95.31 119 VAL A N 1
ATOM 1026 C CA . VAL A 1 119 ? -7.946 -3.681 -3.574 1.00 95.31 119 VAL A CA 1
ATOM 1027 C C . VAL A 1 119 ? -7.326 -2.751 -4.618 1.00 95.31 119 VAL A C 1
ATOM 1029 O O . VAL A 1 119 ? -7.094 -3.180 -5.745 1.00 95.31 119 VAL A O 1
ATOM 1032 N N . PHE A 1 120 ? -7.000 -1.511 -4.247 1.00 94.88 120 PHE A N 1
ATOM 1033 C CA . PHE A 1 120 ? -6.317 -0.563 -5.129 1.00 94.88 120 PHE A CA 1
ATOM 1034 C C . PHE A 1 120 ? -4.981 -1.117 -5.657 1.00 94.88 120 PHE A C 1
ATOM 1036 O O . PHE A 1 120 ? -4.753 -1.098 -6.865 1.00 94.88 120 PHE A O 1
ATOM 1043 N N . TYR A 1 121 ? -4.135 -1.688 -4.794 1.00 93.06 121 TYR A N 1
ATOM 1044 C CA . TYR A 1 121 ? -2.868 -2.298 -5.220 1.00 93.06 121 TYR A CA 1
ATOM 1045 C C . TYR A 1 121 ? -3.061 -3.546 -6.091 1.00 93.06 121 TYR A C 1
ATOM 1047 O O . TYR A 1 121 ? -2.322 -3.732 -7.056 1.00 93.06 121 TYR A O 1
ATOM 1055 N N . PHE A 1 122 ? -4.074 -4.369 -5.811 1.00 94.31 122 PHE A N 1
ATOM 1056 C CA . PHE A 1 122 ? -4.433 -5.493 -6.682 1.00 94.31 122 PHE A CA 1
ATOM 1057 C C . PHE A 1 122 ? -4.869 -5.033 -8.072 1.00 94.31 122 PHE A C 1
ATOM 1059 O O . PHE A 1 122 ? -4.406 -5.577 -9.071 1.00 94.31 122 PHE A O 1
ATOM 1066 N N . MET A 1 123 ? -5.731 -4.016 -8.152 1.00 94.19 123 MET A N 1
ATOM 1067 C CA . MET A 1 123 ? -6.143 -3.442 -9.433 1.00 94.19 123 MET A CA 1
ATOM 1068 C C . MET A 1 123 ? -4.935 -2.917 -10.203 1.00 94.19 123 MET A C 1
ATOM 1070 O O . MET A 1 123 ? -4.816 -3.178 -11.396 1.00 94.19 123 MET A O 1
ATOM 1074 N N . MET A 1 124 ? -4.009 -2.235 -9.521 1.00 92.44 124 MET A N 1
ATOM 1075 C CA . MET A 1 124 ? -2.785 -1.770 -10.162 1.00 92.44 124 MET A CA 1
ATOM 1076 C C . MET A 1 124 ? -1.915 -2.919 -10.666 1.00 92.44 124 MET A C 1
ATOM 1078 O O . MET A 1 124 ? -1.385 -2.821 -11.765 1.00 92.44 124 MET A O 1
ATOM 1082 N N . TYR A 1 125 ? -1.774 -3.991 -9.889 1.00 91.81 125 TYR A N 1
ATOM 1083 C CA . TYR A 1 125 ? -1.016 -5.174 -10.285 1.00 91.81 125 TYR A CA 1
ATOM 1084 C C . TYR A 1 125 ? -1.564 -5.792 -11.577 1.00 91.81 125 TYR A C 1
ATOM 1086 O O . TYR A 1 125 ? -0.813 -5.971 -12.532 1.00 91.81 125 TYR A O 1
ATOM 1094 N N . PHE A 1 126 ? -2.875 -6.039 -11.646 1.00 92.50 126 PHE A N 1
ATOM 1095 C CA . PHE A 1 126 ? -3.497 -6.602 -12.848 1.00 92.50 126 PHE A CA 1
ATOM 1096 C C . PHE A 1 126 ? -3.436 -5.660 -14.050 1.00 92.50 126 PHE A C 1
ATOM 1098 O O . PHE A 1 126 ? -3.227 -6.122 -15.164 1.00 92.50 126 PHE A O 1
ATOM 1105 N N . GLN A 1 127 ? -3.586 -4.350 -13.840 1.00 91.75 127 GLN A N 1
ATOM 1106 C CA . GLN A 1 127 ? -3.440 -3.375 -14.921 1.00 91.75 127 GLN A CA 1
ATOM 1107 C C . GLN A 1 127 ? -2.018 -3.341 -15.483 1.00 91.75 127 GLN A C 1
ATOM 1109 O O . GLN A 1 127 ? -1.872 -3.182 -16.686 1.00 91.75 127 GLN A O 1
ATOM 1114 N N . ILE A 1 128 ? -0.991 -3.484 -14.636 1.00 90.56 128 ILE A N 1
ATOM 1115 C CA . ILE A 1 128 ? 0.396 -3.580 -15.104 1.00 90.56 128 ILE A CA 1
ATOM 1116 C C . ILE A 1 128 ? 0.566 -4.848 -15.934 1.00 90.56 128 ILE A C 1
ATOM 1118 O O . ILE A 1 128 ? 1.074 -4.754 -17.039 1.00 90.56 128 ILE A O 1
ATOM 1122 N N . LEU A 1 129 ? 0.106 -6.007 -15.453 1.00 89.06 129 LEU A N 1
ATOM 1123 C CA . LEU A 1 129 ? 0.201 -7.251 -16.226 1.00 89.06 129 LEU A CA 1
ATOM 1124 C C . LEU A 1 129 ? -0.480 -7.126 -17.595 1.00 89.06 129 LEU A C 1
ATOM 1126 O O . LEU A 1 129 ? 0.164 -7.343 -18.610 1.00 89.06 129 LEU A O 1
ATOM 1130 N N . ALA A 1 130 ? -1.723 -6.641 -17.628 1.00 89.00 130 ALA A N 1
ATOM 1131 C CA . ALA A 1 130 ? -2.487 -6.488 -18.866 1.00 89.00 130 ALA A CA 1
ATOM 1132 C C . ALA A 1 130 ? -1.897 -5.473 -19.866 1.00 89.00 130 ALA A C 1
ATOM 1134 O O . ALA A 1 130 ? -2.331 -5.442 -21.013 1.00 89.00 130 ALA A O 1
ATOM 1135 N N . LEU A 1 131 ? -0.975 -4.604 -19.439 1.00 84.31 131 LEU A N 1
ATOM 1136 C CA . LEU A 1 131 ? -0.336 -3.617 -20.312 1.00 84.31 131 LEU A CA 1
ATOM 1137 C C . LEU A 1 131 ? 0.911 -4.170 -21.022 1.00 84.31 131 LEU A C 1
ATOM 1139 O O . LEU A 1 131 ? 1.343 -3.580 -22.008 1.00 84.31 131 LEU A O 1
ATOM 1143 N N . TYR A 1 132 ? 1.504 -5.254 -20.508 1.00 74.56 132 TYR A N 1
ATOM 1144 C CA . TYR A 1 132 ? 2.746 -5.837 -21.035 1.00 74.56 132 TYR A CA 1
ATOM 1145 C C . TYR A 1 132 ? 2.669 -7.358 -21.283 1.00 74.56 132 TYR A C 1
ATOM 1147 O O . TYR A 1 132 ? 3.716 -7.975 -21.500 1.00 74.56 132 TYR A O 1
ATOM 1155 N N . ASP A 1 133 ? 1.470 -7.944 -21.223 1.00 64.31 133 ASP A N 1
ATOM 1156 C CA . ASP A 1 133 ? 1.132 -9.226 -21.863 1.00 64.31 133 ASP A CA 1
ATOM 1157 C C . ASP A 1 133 ? 0.883 -9.003 -23.367 1.00 64.31 133 ASP A C 1
ATOM 1159 O O . ASP A 1 133 ? 1.349 -9.840 -24.176 1.00 64.31 133 ASP A O 1
#

Mean predicted aligned error: 7.82 Å

Radius of gyration: 17.58 Å; Cα contacts (8 Å, |Δi|>4): 48; chains: 1; bounding box: 47×21×50 Å

Secondary structure (DSSP, 8-state):
--HHHHHHHHHHHHHHHHHHHHHHHHHHT--S---TTSHHHHHHHHHHHHHHHHHHHHHHHHHHH--S-GGGT--HHHHHHHHHHHHHHHHHHHHGGG--TTHHHHHHHHHHHHHHHHHHHHHHHHHHHHHH-

Foldseek 3Di:
DPPPVVLVVVLVVVLVVLVVVLVVVVVVLPDPDDDPPPNPLNVLLVVLQNVLSVLLSVLVNCVSPDPDDCVVVDDPVVVVVNVCSVVVLVVLVVCLVVDDPCNNVSSVVSSVVSVVSSVVSVVSVVVVVVVPD

Solvent-accessible surface area (backbone atoms only — not comparable to full-atom values): 7636 Å² total; per-residue (Å²): 144,68,66,70,63,55,52,53,50,51,46,52,52,51,50,54,50,52,52,49,52,52,52,49,49,55,59,74,61,56,79,83,73,85,59,90,88,57,52,63,57,55,47,47,29,50,49,30,46,51,52,28,54,49,50,51,51,54,50,53,50,49,59,69,68,53,87,67,81,56,71,82,73,59,44,72,69,58,49,50,51,51,53,47,60,64,48,49,60,54,52,50,63,59,52,49,78,76,55,72,93,56,49,70,63,50,29,52,56,51,23,53,49,27,49,52,50,41,50,50,53,51,54,50,52,52,53,53,49,72,72,75,113